Protein AF-A0A4Y2KRI6-F1 (afdb_monomer_lite)

Organism: Araneus ventricosus (NCBI:txid182803)

pLDDT: mean 84.76, std 12.58, range [44.56, 96.81]

Sequence (111 aa):
MLKITDSRMSESDRLCVLLIDEMSIKPRLTYANDLDCVDGFATVKHNIKEDPPFATQALVFMARGIVKNWKQVLGYHFTSSSEDLQEFIHEAIEILHICELEVVSIVCDQG

Secondary structure (DSSP, 8-state):
--TT--TT--GGGGEEEEEEEEEE-----EEETTTTEEE-B-SS---TTSPPPBP-EEEEEEEEESSS--EEEEEEEEESSGGGHHHHHHHHHHHHHHTT-EEEEEEE---

Radius of gyration: 16.31 Å; chains: 1; bounding box: 44×26×42 Å

Structure (mmCIF, N/CA/C/O backbone):
data_AF-A0A4Y2KRI6-F1
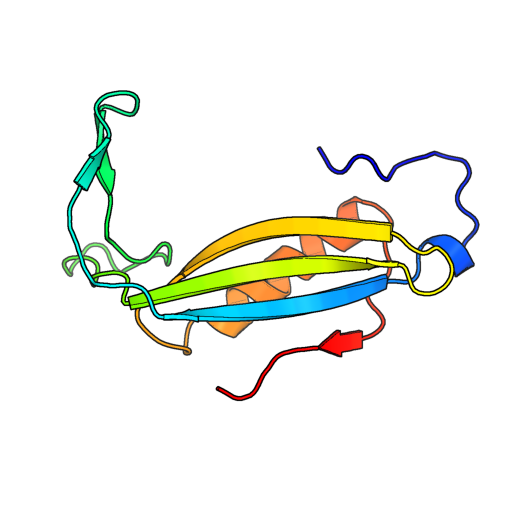#
_entry.id   AF-A0A4Y2KRI6-F1
#
loop_
_atom_site.group_PDB
_atom_site.id
_atom_site.type_symbol
_atom_site.label_atom_id
_atom_site.label_alt_id
_atom_site.label_comp_id
_atom_site.label_asym_id
_atom_site.label_entity_id
_atom_site.label_seq_id
_atom_site.pdbx_PDB_ins_code
_atom_site.Cartn_x
_atom_site.Cartn_y
_atom_site.Cartn_z
_atom_site.occupancy
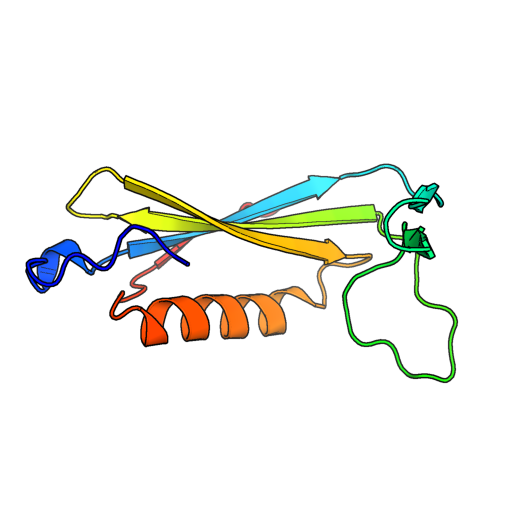_atom_site.B_iso_or_equiv
_atom_site.auth_seq_id
_atom_site.auth_comp_id
_atom_site.auth_asym_id
_atom_site.auth_atom_id
_atom_site.pdbx_PDB_model_num
ATOM 1 N N . MET A 1 1 ? -10.166 9.037 -4.075 1.00 44.56 1 MET A N 1
ATOM 2 C CA . MET A 1 1 ? -10.851 9.383 -2.810 1.00 44.56 1 MET A CA 1
ATOM 3 C C . MET A 1 1 ? -11.371 8.092 -2.185 1.00 44.56 1 MET A C 1
ATOM 5 O O . MET A 1 1 ? -12.120 7.379 -2.850 1.00 44.56 1 MET A O 1
ATOM 9 N N . LEU A 1 2 ? -10.890 7.729 -0.989 1.00 53.16 2 LEU A N 1
ATOM 10 C CA . LEU A 1 2 ? -11.353 6.544 -0.254 1.00 53.16 2 LEU A CA 1
ATOM 11 C C . LEU A 1 2 ? -12.868 6.668 -0.033 1.00 53.16 2 LEU A C 1
ATOM 13 O O . LEU A 1 2 ? -13.340 7.710 0.407 1.00 53.16 2 LEU A O 1
ATOM 17 N N . LYS A 1 3 ? -13.650 5.643 -0.394 1.00 57.22 3 LYS A N 1
ATOM 18 C CA . LYS A 1 3 ? -15.129 5.715 -0.354 1.00 57.22 3 LYS A CA 1
ATOM 19 C C . LYS A 1 3 ? -15.692 5.539 1.064 1.00 57.22 3 LYS A C 1
ATOM 21 O O . LYS A 1 3 ? -16.904 5.507 1.236 1.00 57.22 3 LYS A O 1
ATOM 26 N N . ILE A 1 4 ? -14.812 5.362 2.046 1.00 59.00 4 ILE A N 1
ATOM 27 C CA . ILE A 1 4 ? -15.130 4.859 3.386 1.00 59.00 4 ILE A CA 1
ATOM 28 C C . ILE A 1 4 ? -15.390 5.985 4.386 1.00 59.00 4 ILE A C 1
ATOM 30 O O . ILE A 1 4 ? -15.889 5.710 5.468 1.00 59.00 4 ILE A O 1
ATOM 34 N N . THR A 1 5 ? -15.148 7.249 4.032 1.00 53.44 5 THR A N 1
ATOM 35 C CA . THR A 1 5 ? -15.448 8.397 4.898 1.00 53.44 5 THR A CA 1
ATOM 36 C C . THR A 1 5 ? -16.961 8.668 4.976 1.00 53.44 5 THR A C 1
ATOM 38 O O . THR A 1 5 ? -17.462 9.697 4.531 1.00 53.44 5 THR A O 1
ATOM 41 N N . ASP A 1 6 ? -17.723 7.725 5.536 1.00 58.00 6 ASP A N 1
ATOM 42 C CA . ASP A 1 6 ? -19.066 7.977 6.053 1.00 58.00 6 ASP A CA 1
ATOM 43 C C . ASP A 1 6 ? -18.897 8.625 7.431 1.00 58.00 6 ASP A C 1
ATOM 45 O O . ASP A 1 6 ? -18.334 8.031 8.353 1.00 58.00 6 ASP A O 1
ATOM 49 N N . SER A 1 7 ? -19.405 9.844 7.596 1.00 57.25 7 SER A N 1
ATOM 50 C CA . SER A 1 7 ? -19.342 10.654 8.824 1.00 57.25 7 SER A CA 1
ATOM 51 C C . SER A 1 7 ? -20.104 10.054 10.022 1.00 57.25 7 SER A C 1
ATOM 53 O O . SER A 1 7 ? -20.358 10.733 11.014 1.00 57.25 7 SER A O 1
ATOM 55 N N . ARG A 1 8 ? -20.482 8.773 9.939 1.00 64.12 8 ARG A N 1
ATOM 56 C CA . ARG A 1 8 ? -21.272 8.011 10.916 1.00 64.12 8 ARG A CA 1
ATOM 57 C C . ARG A 1 8 ? -20.552 6.771 11.454 1.00 64.12 8 ARG A C 1
ATOM 59 O O . ARG A 1 8 ? -21.179 5.964 12.136 1.00 64.12 8 ARG A O 1
ATOM 66 N N . MET A 1 9 ? -19.269 6.584 11.143 1.00 72.50 9 MET A N 1
ATOM 67 C CA . MET A 1 9 ? -18.497 5.458 11.674 1.00 72.50 9 MET A CA 1
ATOM 68 C C . MET A 1 9 ? -18.204 5.654 13.163 1.00 72.50 9 MET A C 1
ATOM 70 O O . MET A 1 9 ? -17.664 6.688 13.560 1.00 72.50 9 MET A O 1
ATOM 74 N N . SER A 1 10 ? -18.541 4.648 13.974 1.00 84.25 10 SER A N 1
ATOM 75 C CA . SER A 1 10 ? -18.125 4.604 15.379 1.00 84.25 10 SER A CA 1
ATOM 76 C C . SER A 1 10 ? -16.604 4.459 15.485 1.00 84.25 10 SER A C 1
ATOM 78 O O . SER A 1 10 ? -15.962 4.016 14.532 1.00 84.25 10 SER A O 1
ATOM 80 N N . GLU A 1 11 ? -16.014 4.788 16.637 1.00 84.50 11 GLU A N 1
ATOM 81 C CA . GLU A 1 11 ? -14.564 4.642 16.858 1.00 84.50 11 GLU A CA 1
ATOM 82 C C . GLU A 1 11 ? -14.074 3.223 16.534 1.00 84.50 11 GLU A C 1
ATOM 84 O O . GLU A 1 11 ? -13.061 3.043 15.867 1.00 84.50 11 GLU A O 1
ATOM 89 N N . SER A 1 12 ? -14.854 2.201 16.893 1.00 87.19 12 SER A N 1
ATOM 90 C CA . SER A 1 12 ? -14.523 0.804 16.601 1.00 87.19 12 SER A CA 1
ATOM 91 C C . SER A 1 12 ? -14.552 0.473 15.104 1.00 87.19 12 SER A C 1
ATOM 93 O O . SER A 1 12 ? -13.786 -0.373 14.648 1.00 87.19 12 SER A O 1
ATOM 95 N N . ASP A 1 13 ? -15.405 1.135 14.316 1.00 88.56 13 ASP A N 1
ATOM 96 C CA . ASP A 1 13 ? -15.486 0.899 12.869 1.00 88.56 13 ASP A CA 1
ATOM 97 C C . ASP A 1 13 ? -14.273 1.467 12.113 1.00 88.56 13 ASP A C 1
ATOM 99 O O . ASP A 1 13 ? -14.001 1.031 10.992 1.00 88.56 13 ASP A O 1
ATOM 103 N N . ARG A 1 14 ? -13.545 2.416 12.722 1.00 90.31 14 ARG A N 1
ATOM 104 C CA . ARG A 1 14 ? -12.352 3.070 12.155 1.00 90.31 14 ARG A CA 1
ATOM 105 C C . ARG A 1 14 ? -11.089 2.212 12.252 1.00 90.31 14 ARG A C 1
ATOM 107 O O . ARG A 1 14 ? -10.108 2.501 11.569 1.00 90.31 14 ARG A O 1
ATOM 114 N N . LEU A 1 15 ? -11.117 1.151 13.061 1.00 94.25 15 LEU A N 1
ATOM 115 C CA . LEU A 1 15 ? -9.998 0.228 13.226 1.00 94.25 15 LEU A CA 1
ATOM 116 C C . LEU A 1 15 ? -9.784 -0.596 11.950 1.00 94.25 15 LEU A C 1
ATOM 118 O O . LEU A 1 15 ? -10.689 -1.294 11.469 1.00 94.25 15 LEU A O 1
ATOM 122 N N . CYS A 1 16 ? -8.564 -0.555 11.424 1.00 95.81 16 CYS A N 1
ATOM 123 C CA . CYS A 1 16 ? -8.187 -1.258 10.208 1.00 95.81 16 CYS A CA 1
ATOM 124 C C . CYS A 1 16 ? -6.811 -1.929 10.305 1.00 95.81 16 CYS A C 1
ATOM 126 O O . CYS A 1 16 ? -5.974 -1.615 11.152 1.00 95.81 16 CYS A O 1
ATOM 128 N N . VAL A 1 17 ? -6.601 -2.889 9.409 1.00 96.81 17 VAL A N 1
ATOM 129 C CA . VAL A 1 17 ? -5.323 -3.551 9.155 1.00 96.81 17 VAL A CA 1
ATOM 130 C C . VAL A 1 17 ? -4.788 -3.049 7.821 1.00 96.81 17 VAL A C 1
ATOM 132 O O . VAL A 1 17 ? -5.531 -3.025 6.833 1.00 96.81 17 VAL A O 1
ATOM 135 N N . LEU A 1 18 ? -3.509 -2.686 7.783 1.00 96.44 18 LEU A N 1
ATOM 136 C CA . LEU A 1 18 ? -2.789 -2.431 6.541 1.00 96.44 18 LEU A CA 1
ATOM 137 C C . LEU A 1 18 ? -2.273 -3.764 5.988 1.00 96.44 18 LEU A C 1
ATOM 139 O O . LEU A 1 18 ? -1.513 -4.467 6.644 1.00 96.44 18 LEU A O 1
ATOM 143 N N . LEU A 1 19 ? -2.715 -4.122 4.792 1.00 95.38 19 LEU A N 1
ATOM 144 C CA . LEU A 1 19 ? -2.268 -5.290 4.047 1.00 95.38 19 LEU A CA 1
ATOM 145 C C . LEU A 1 19 ? -1.280 -4.839 2.977 1.00 95.38 19 LEU A C 1
ATOM 147 O O . LEU A 1 19 ? -1.556 -3.890 2.238 1.00 95.38 19 LEU A O 1
ATOM 151 N N . ILE A 1 20 ? -0.166 -5.550 2.897 1.00 93.75 20 ILE A N 1
ATOM 152 C CA . ILE A 1 20 ? 0.899 -5.328 1.931 1.00 93.75 20 ILE A CA 1
ATOM 153 C C . ILE A 1 20 ? 1.136 -6.652 1.219 1.00 93.75 20 ILE A C 1
ATOM 155 O O . ILE A 1 20 ? 1.240 -7.693 1.866 1.00 93.75 20 ILE A O 1
ATOM 159 N N . ASP A 1 21 ? 1.176 -6.606 -0.105 1.00 91.50 21 ASP A N 1
ATOM 160 C CA . ASP A 1 21 ? 1.442 -7.774 -0.936 1.00 91.50 21 ASP A CA 1
ATOM 161 C C . ASP A 1 21 ? 2.405 -7.403 -2.061 1.00 91.50 21 ASP A C 1
ATOM 163 O O . ASP A 1 21 ? 2.347 -6.290 -2.593 1.00 91.50 21 ASP A O 1
ATOM 167 N N . GLU A 1 22 ? 3.279 -8.334 -2.419 1.00 89.69 22 GLU A N 1
ATOM 168 C CA . GLU A 1 22 ? 4.308 -8.141 -3.429 1.00 89.69 22 GLU A CA 1
ATOM 169 C C . GLU A 1 22 ? 4.152 -9.154 -4.563 1.00 89.69 22 GLU A C 1
ATOM 171 O O . GLU A 1 22 ? 4.033 -10.359 -4.359 1.00 89.69 22 GLU A O 1
ATOM 176 N N . MET A 1 23 ? 4.183 -8.655 -5.798 1.00 90.19 23 MET A N 1
ATOM 177 C CA . MET A 1 23 ? 4.054 -9.474 -6.996 1.00 90.19 23 MET A CA 1
ATOM 178 C C . MET A 1 23 ? 5.256 -9.282 -7.912 1.00 90.19 23 MET A C 1
ATOM 180 O O . MET A 1 23 ? 5.518 -8.174 -8.379 1.00 90.19 23 MET A O 1
ATOM 184 N N . SER A 1 24 ? 5.956 -10.368 -8.243 1.00 90.94 24 SER A N 1
ATOM 185 C CA . SER A 1 24 ? 7.013 -10.323 -9.254 1.00 90.94 24 SER A CA 1
ATOM 186 C C . SER A 1 24 ? 6.434 -10.010 -10.636 1.00 90.94 24 SER A C 1
ATOM 188 O O . SER A 1 24 ? 5.509 -10.672 -11.114 1.00 90.94 24 SER A O 1
ATOM 190 N N . ILE A 1 25 ? 7.028 -9.036 -11.316 1.00 91.44 25 ILE A N 1
ATOM 191 C CA . ILE A 1 25 ? 6.690 -8.626 -12.677 1.00 91.44 25 ILE A CA 1
ATOM 192 C C . ILE A 1 25 ? 7.905 -8.778 -13.593 1.00 91.44 25 ILE A C 1
ATOM 194 O O . ILE A 1 25 ? 9.054 -8.810 -13.160 1.00 91.44 25 ILE A O 1
ATOM 198 N N . LYS A 1 26 ? 7.660 -8.906 -14.900 1.00 92.56 26 LYS A N 1
ATOM 199 C CA . LYS A 1 26 ? 8.748 -8.978 -15.881 1.00 92.56 26 LYS A CA 1
ATOM 200 C C . LYS A 1 26 ? 9.255 -7.567 -16.186 1.00 92.56 26 LYS A C 1
ATOM 202 O O . LYS A 1 26 ? 8.442 -6.764 -16.648 1.00 92.56 26 LYS A O 1
ATOM 207 N N . PRO A 1 27 ? 10.566 -7.300 -16.056 1.00 91.62 27 PRO A N 1
ATOM 208 C CA . PRO A 1 27 ? 11.157 -6.046 -16.504 1.00 91.62 27 PRO A CA 1
ATOM 209 C C . PRO A 1 27 ? 10.837 -5.798 -17.975 1.00 91.62 27 PRO A C 1
ATOM 211 O O . PRO A 1 27 ? 11.132 -6.631 -18.841 1.00 91.62 27 PRO A O 1
ATOM 214 N N . ARG A 1 28 ? 10.191 -4.671 -18.265 1.00 89.75 28 ARG A N 1
ATOM 215 C CA . ARG A 1 28 ? 9.829 -4.279 -19.626 1.00 89.75 28 ARG A CA 1
ATOM 216 C C . ARG A 1 28 ? 9.591 -2.782 -19.690 1.00 89.75 28 ARG A C 1
ATOM 218 O O . ARG A 1 28 ? 8.831 -2.248 -18.894 1.00 89.75 28 ARG A O 1
ATOM 225 N N . LEU A 1 29 ? 10.150 -2.162 -20.723 1.00 89.88 29 LEU A N 1
ATOM 226 C CA . LEU A 1 29 ? 9.791 -0.809 -21.117 1.00 89.88 29 LEU A CA 1
ATOM 227 C C . LEU A 1 29 ? 8.553 -0.819 -22.004 1.00 89.88 29 LEU A C 1
ATOM 229 O O . LEU A 1 29 ? 8.476 -1.593 -22.965 1.00 89.88 29 LEU A O 1
ATOM 233 N N . THR A 1 30 ? 7.605 0.052 -21.686 1.00 89.81 30 THR A N 1
ATOM 234 C CA . THR A 1 30 ? 6.418 0.286 -22.508 1.00 89.81 30 THR A CA 1
ATOM 235 C C . THR A 1 30 ? 6.206 1.782 -22.637 1.00 89.81 30 THR A C 1
ATOM 237 O O . THR A 1 30 ? 6.350 2.512 -21.668 1.00 89.81 30 THR A O 1
ATOM 240 N N . TYR A 1 31 ? 5.879 2.245 -23.837 1.00 90.81 31 TYR A N 1
ATOM 241 C CA . TYR A 1 31 ? 5.513 3.638 -24.046 1.00 90.81 31 TYR A CA 1
ATOM 242 C C . TYR A 1 31 ? 3.997 3.791 -23.886 1.00 90.81 31 TYR A C 1
ATOM 244 O O . TYR A 1 31 ? 3.225 3.179 -24.634 1.00 90.81 31 TYR A O 1
ATOM 252 N N . ALA A 1 32 ? 3.585 4.569 -22.889 1.00 88.25 32 ALA A N 1
ATOM 253 C CA . ALA A 1 32 ? 2.198 4.909 -22.615 1.00 88.25 32 ALA A CA 1
ATOM 254 C C . ALA A 1 32 ? 1.804 6.112 -23.484 1.00 88.25 32 ALA A C 1
ATOM 256 O O . ALA A 1 32 ? 2.089 7.260 -23.150 1.00 88.25 32 ALA A O 1
ATOM 257 N N . ASN A 1 33 ? 1.185 5.846 -24.641 1.00 91.31 33 ASN A N 1
ATOM 258 C CA . ASN A 1 33 ? 0.835 6.886 -25.624 1.00 91.31 33 ASN A CA 1
ATOM 259 C C . ASN A 1 33 ? -0.125 7.952 -25.069 1.00 91.31 33 ASN A C 1
ATOM 261 O O . ASN A 1 33 ? -0.141 9.080 -25.547 1.00 91.31 33 ASN A O 1
ATOM 265 N N . ASP A 1 34 ? -0.966 7.577 -24.112 1.00 91.62 34 ASP A N 1
ATOM 266 C CA . ASP A 1 34 ? -1.943 8.442 -23.455 1.00 91.62 34 ASP A CA 1
ATOM 267 C C . ASP A 1 34 ? -1.305 9.415 -22.457 1.00 91.62 34 ASP A C 1
ATOM 269 O O . ASP A 1 34 ? -1.811 10.522 -22.279 1.00 91.62 34 ASP A O 1
ATOM 273 N N . LEU A 1 35 ? -0.191 9.016 -21.841 1.00 86.75 35 LEU A N 1
ATOM 274 C CA . LEU A 1 35 ? 0.571 9.824 -20.886 1.00 86.75 35 LEU A CA 1
ATOM 275 C C . LEU A 1 35 ? 1.822 10.465 -21.505 1.00 86.75 35 LEU A C 1
ATOM 277 O O . LEU A 1 35 ? 2.481 11.263 -20.843 1.00 86.75 35 LEU A O 1
ATOM 281 N N . ASP A 1 36 ? 2.133 10.122 -22.760 1.00 90.50 36 ASP A N 1
ATOM 282 C CA . ASP A 1 36 ? 3.356 10.511 -23.471 1.00 90.50 36 ASP A CA 1
ATOM 283 C C . ASP A 1 36 ? 4.619 10.243 -22.627 1.00 90.50 36 ASP A C 1
ATOM 285 O O . ASP A 1 36 ? 5.502 11.089 -22.475 1.00 90.50 36 ASP A O 1
ATOM 289 N N . CYS A 1 37 ? 4.688 9.053 -22.016 1.00 86.00 37 CYS A N 1
ATOM 290 C CA . CYS A 1 37 ? 5.788 8.675 -21.130 1.00 86.00 37 CYS A CA 1
ATOM 291 C C . CYS A 1 37 ? 6.255 7.229 -21.333 1.00 86.00 37 CYS A C 1
ATOM 293 O O . CYS A 1 37 ? 5.560 6.381 -21.896 1.00 86.00 37 CYS A O 1
ATOM 295 N N . VAL A 1 38 ? 7.480 6.952 -20.880 1.00 87.50 38 VAL A N 1
ATOM 296 C CA . VAL A 1 38 ? 8.055 5.604 -20.862 1.00 87.50 38 VAL A CA 1
ATOM 297 C C . VAL A 1 38 ? 7.878 5.013 -19.466 1.00 87.50 38 VAL A C 1
ATOM 299 O O . VAL A 1 38 ? 8.467 5.504 -18.506 1.00 87.50 38 VAL A O 1
ATOM 302 N N . ASP A 1 39 ? 7.108 3.934 -19.385 1.00 87.94 39 ASP A N 1
ATOM 303 C CA . ASP A 1 39 ? 6.907 3.124 -18.187 1.00 87.94 39 ASP A CA 1
ATOM 304 C C . ASP A 1 39 ? 7.877 1.939 -18.146 1.00 87.94 39 ASP A C 1
ATOM 306 O O . ASP A 1 39 ? 8.419 1.512 -19.170 1.00 87.94 39 ASP A O 1
ATOM 310 N N . GLY A 1 40 ? 8.040 1.355 -16.957 1.00 87.75 40 GLY A N 1
ATOM 311 C CA . GLY A 1 40 ? 8.864 0.161 -16.731 1.00 87.75 40 GLY A CA 1
ATOM 312 C C . GLY A 1 40 ? 9.976 0.340 -15.698 1.00 87.75 40 GLY A C 1
ATOM 313 O O . GLY A 1 40 ? 10.737 -0.599 -15.456 1.00 87.75 40 GLY A O 1
ATOM 314 N N . PHE A 1 41 ? 10.067 1.521 -15.090 1.00 89.44 41 PHE A N 1
ATOM 315 C CA . PHE A 1 41 ? 11.041 1.856 -14.055 1.00 89.44 41 PHE A CA 1
ATOM 316 C C . PHE A 1 41 ? 10.427 1.816 -12.652 1.00 89.44 41 PHE A C 1
ATOM 318 O O . PHE A 1 41 ? 9.210 1.936 -12.494 1.00 89.44 41 PHE A O 1
ATOM 325 N N . ALA A 1 42 ? 11.270 1.648 -11.632 1.00 87.75 42 ALA A N 1
ATOM 326 C CA . ALA A 1 42 ? 10.847 1.727 -10.237 1.00 87.75 42 ALA A CA 1
ATOM 327 C C . ALA A 1 42 ? 10.325 3.136 -9.880 1.00 87.75 42 ALA A C 1
ATOM 329 O O . ALA A 1 42 ? 10.845 4.148 -10.344 1.00 87.75 42 ALA A O 1
ATOM 330 N N . THR A 1 43 ? 9.300 3.197 -9.029 1.00 76.94 43 THR A N 1
ATOM 331 C CA . THR A 1 43 ? 8.593 4.419 -8.601 1.00 76.94 43 THR A CA 1
ATOM 332 C C . THR A 1 43 ? 9.390 5.259 -7.596 1.00 76.94 43 THR A C 1
ATOM 334 O O . THR A 1 43 ? 9.065 6.418 -7.351 1.00 76.94 43 THR A O 1
ATO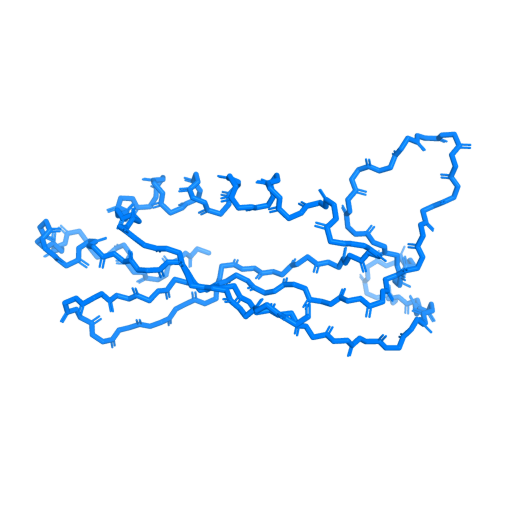M 337 N N . VAL A 1 44 ? 10.430 4.687 -6.996 1.00 72.75 44 VAL A N 1
ATOM 338 C CA . VAL A 1 44 ? 11.208 5.307 -5.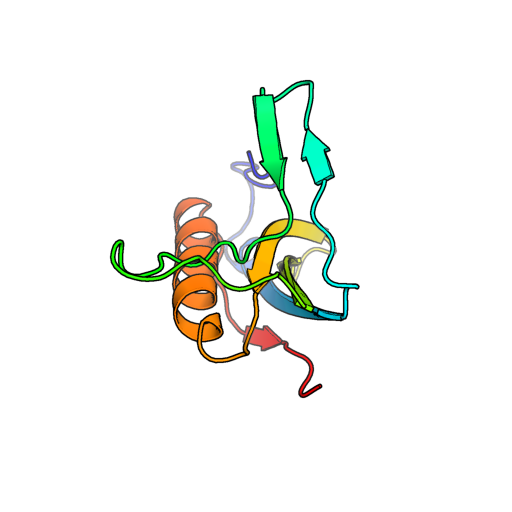916 1.00 72.75 44 VAL A CA 1
ATOM 339 C C . VAL A 1 44 ? 12.010 6.494 -6.449 1.00 72.75 44 VAL A C 1
ATOM 341 O O . VAL A 1 44 ? 12.460 6.495 -7.598 1.00 72.75 44 VAL A O 1
ATOM 344 N N . LYS A 1 45 ? 12.210 7.525 -5.622 1.00 63.59 45 LYS A N 1
ATOM 345 C CA . LYS A 1 45 ? 13.016 8.698 -5.982 1.00 63.59 45 LYS A CA 1
ATOM 346 C C . LYS A 1 45 ? 14.490 8.314 -6.084 1.00 63.59 45 LYS A C 1
ATOM 348 O O . LYS A 1 45 ? 15.201 8.257 -5.087 1.00 63.59 45 LYS A O 1
ATOM 353 N N . HIS A 1 46 ? 14.952 8.098 -7.306 1.00 62.75 46 HIS A N 1
ATOM 354 C CA . HIS A 1 46 ? 16.358 7.825 -7.569 1.00 62.75 46 HIS A CA 1
ATOM 355 C C . HIS A 1 46 ? 17.166 9.123 -7.598 1.00 62.75 46 HIS A C 1
ATOM 357 O O . HIS A 1 46 ? 16.678 10.187 -7.994 1.00 62.75 46 HIS A O 1
ATOM 363 N N . ASN A 1 47 ? 18.427 9.039 -7.170 1.00 58.09 47 ASN A N 1
ATOM 364 C CA . ASN A 1 47 ? 19.369 10.133 -7.352 1.00 58.09 47 ASN A CA 1
ATOM 365 C C . ASN A 1 47 ? 19.458 10.467 -8.846 1.00 58.09 47 ASN A C 1
ATOM 367 O O . ASN A 1 47 ? 19.723 9.593 -9.660 1.00 58.09 47 ASN A O 1
ATOM 371 N N . ILE A 1 48 ? 19.332 11.753 -9.189 1.00 59.38 48 ILE A N 1
ATOM 372 C CA . ILE A 1 48 ? 19.310 12.294 -10.569 1.00 59.38 48 ILE A CA 1
ATOM 373 C C . ILE A 1 48 ? 20.561 11.904 -11.399 1.00 59.38 48 ILE A C 1
ATOM 375 O O . ILE A 1 48 ? 20.633 12.154 -12.597 1.00 59.38 48 ILE A O 1
ATOM 379 N N . LYS A 1 49 ? 21.581 11.321 -10.761 1.00 58.94 49 LYS A N 1
ATOM 380 C CA . LYS A 1 49 ? 22.864 10.960 -11.370 1.00 58.94 49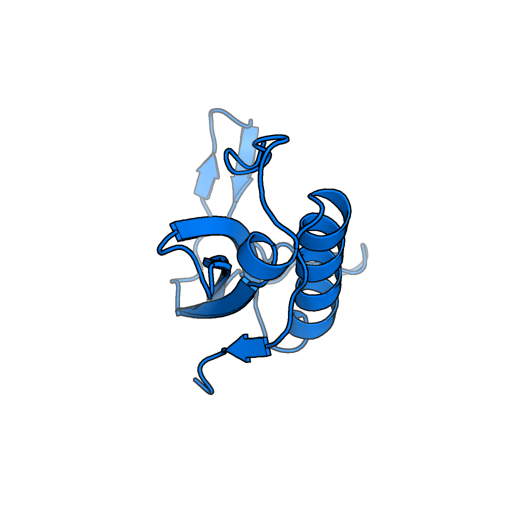 LYS A CA 1
ATOM 381 C C . LYS A 1 49 ? 22.898 9.561 -11.993 1.00 58.94 49 LYS A C 1
ATOM 383 O O . LYS A 1 49 ? 23.864 9.286 -12.697 1.00 58.94 49 LYS A O 1
ATOM 388 N N . GLU A 1 50 ? 21.905 8.709 -11.748 1.00 66.88 50 GLU A N 1
ATOM 389 C CA . GLU A 1 50 ? 21.855 7.340 -12.276 1.00 66.88 50 GLU A CA 1
ATOM 390 C C . GLU A 1 50 ? 20.534 7.082 -13.003 1.00 66.88 50 GLU A C 1
ATOM 392 O O . GLU A 1 50 ? 19.499 7.653 -12.650 1.00 66.88 50 GLU A O 1
ATOM 397 N N . ASP A 1 51 ? 20.580 6.232 -14.032 1.00 70.75 51 ASP A N 1
ATOM 398 C CA . ASP A 1 51 ? 19.369 5.774 -14.709 1.00 70.75 51 ASP A CA 1
ATOM 399 C C . ASP A 1 51 ? 18.507 4.977 -13.716 1.00 70.75 51 ASP A C 1
ATOM 401 O O . ASP A 1 51 ? 19.038 4.128 -12.990 1.00 70.75 51 ASP A O 1
ATOM 405 N N . PRO A 1 52 ? 17.185 5.216 -13.661 1.00 78.25 52 PRO A N 1
ATOM 406 C CA . PRO A 1 52 ? 16.322 4.486 -12.750 1.00 78.25 52 PRO A CA 1
ATOM 407 C C . PRO A 1 52 ? 16.315 2.988 -13.115 1.00 78.25 52 PRO A C 1
ATOM 409 O O . PRO A 1 52 ? 16.294 2.632 -14.297 1.00 78.25 52 PRO A O 1
ATOM 412 N N . PRO A 1 53 ? 16.324 2.083 -12.125 1.00 86.75 53 PRO A N 1
ATOM 413 C CA . PRO A 1 53 ? 16.316 0.651 -12.357 1.00 86.75 53 PRO A CA 1
ATOM 414 C C . PRO A 1 53 ? 14.964 0.204 -12.908 1.00 86.75 53 PRO A C 1
ATOM 416 O O . PRO A 1 53 ? 13.915 0.813 -12.662 1.00 86.75 53 PRO A O 1
ATOM 419 N N . PHE A 1 54 ? 14.982 -0.909 -13.638 1.00 89.94 54 PHE A N 1
ATOM 420 C CA . PHE A 1 54 ? 13.752 -1.541 -14.090 1.00 89.94 54 PHE A CA 1
ATOM 421 C C . PHE A 1 54 ? 12.945 -2.069 -12.910 1.00 89.94 54 PHE A C 1
ATOM 423 O O . PHE A 1 54 ? 13.490 -2.666 -11.982 1.00 89.94 54 PHE A O 1
ATOM 430 N N . ALA A 1 55 ? 11.630 -1.914 -13.001 1.00 91.00 55 ALA A N 1
ATOM 431 C CA . ALA A 1 55 ? 10.718 -2.523 -12.057 1.00 91.00 55 ALA A CA 1
ATOM 432 C C . ALA A 1 55 ? 10.704 -4.050 -12.232 1.00 91.00 55 ALA A C 1
ATOM 434 O O . ALA A 1 55 ? 10.467 -4.571 -13.328 1.00 91.00 55 ALA A O 1
ATOM 435 N N . THR A 1 56 ? 10.949 -4.765 -11.140 1.00 91.31 56 THR A N 1
ATOM 436 C CA . THR A 1 56 ? 10.899 -6.234 -11.048 1.00 91.31 56 THR A CA 1
ATOM 437 C C . THR A 1 56 ? 9.761 -6.694 -10.149 1.00 91.31 56 THR A C 1
ATOM 439 O O . THR A 1 56 ? 9.338 -7.848 -10.233 1.00 91.31 56 THR A O 1
ATOM 442 N N . GLN A 1 57 ? 9.242 -5.799 -9.313 1.00 90.19 57 GLN A N 1
ATOM 443 C CA . GLN A 1 57 ? 8.209 -6.075 -8.331 1.00 90.19 57 GLN A CA 1
ATOM 444 C C . GLN A 1 57 ? 7.130 -4.985 -8.370 1.00 90.19 57 GLN A C 1
ATOM 446 O O . GLN A 1 57 ? 7.386 -3.820 -8.685 1.00 90.19 57 GLN A O 1
ATOM 451 N N . ALA A 1 58 ? 5.895 -5.391 -8.093 1.00 90.62 58 ALA A N 1
ATOM 452 C CA . ALA A 1 58 ? 4.761 -4.512 -7.865 1.00 90.62 58 ALA A CA 1
ATOM 453 C C . ALA A 1 58 ? 4.276 -4.719 -6.430 1.00 90.62 58 ALA A C 1
ATOM 455 O O . ALA A 1 58 ? 3.795 -5.796 -6.078 1.00 90.62 58 ALA A O 1
ATOM 456 N N . LEU A 1 59 ? 4.408 -3.675 -5.622 1.00 91.25 59 LEU A N 1
ATOM 457 C CA . LEU A 1 59 ? 4.048 -3.641 -4.216 1.00 91.25 59 LEU A CA 1
ATOM 458 C C . LEU A 1 59 ? 2.678 -2.983 -4.061 1.00 91.25 59 LEU A C 1
ATOM 460 O O . LEU A 1 59 ? 2.488 -1.841 -4.477 1.00 91.25 59 LEU A O 1
ATOM 464 N N . VAL A 1 60 ? 1.712 -3.685 -3.477 1.00 92.44 60 VAL A N 1
ATOM 465 C CA . VAL A 1 60 ? 0.321 -3.230 -3.357 1.00 92.44 60 VAL A CA 1
ATOM 466 C C . VAL A 1 60 ? -0.031 -2.984 -1.897 1.00 92.44 60 VAL A C 1
ATOM 468 O O . VAL A 1 60 ? 0.207 -3.830 -1.041 1.00 92.44 60 VAL A O 1
ATOM 471 N N . PHE A 1 61 ? -0.685 -1.852 -1.634 1.00 94.12 61 PHE A N 1
ATOM 472 C CA . PHE A 1 61 ? -1.171 -1.473 -0.310 1.00 94.12 61 PHE A CA 1
ATOM 473 C C . PHE A 1 61 ? -2.697 -1.494 -0.275 1.00 94.12 61 PHE A C 1
ATOM 475 O O . PHE A 1 61 ? -3.373 -0.898 -1.121 1.00 94.12 61 PHE A O 1
ATOM 482 N N . MET A 1 62 ? -3.267 -2.155 0.727 1.00 95.06 62 MET A N 1
ATOM 483 C CA . MET A 1 62 ? -4.710 -2.260 0.917 1.00 95.06 62 MET A CA 1
ATOM 484 C C . MET A 1 62 ? -5.065 -2.073 2.387 1.00 95.06 62 MET A C 1
ATOM 486 O O . MET A 1 62 ? -4.418 -2.625 3.263 1.00 95.06 62 MET A O 1
ATOM 490 N N . ALA A 1 63 ? -6.138 -1.347 2.675 1.00 95.75 63 ALA A N 1
ATOM 491 C CA . ALA A 1 63 ? -6.702 -1.290 4.016 1.00 95.75 63 ALA A CA 1
ATOM 492 C C . ALA A 1 63 ? -7.881 -2.252 4.145 1.00 95.75 63 ALA A C 1
ATOM 494 O O . ALA A 1 63 ? -8.693 -2.391 3.223 1.00 95.75 63 ALA A O 1
ATOM 495 N N . ARG A 1 64 ? -7.984 -2.906 5.301 1.00 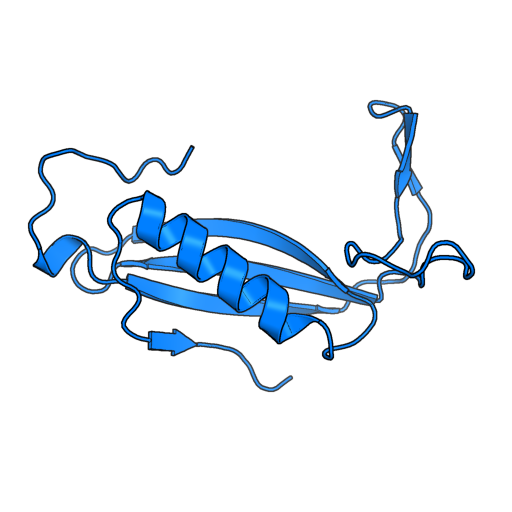95.06 64 ARG A N 1
ATOM 496 C CA . ARG A 1 64 ? -9.074 -3.821 5.641 1.00 95.06 64 ARG A CA 1
ATOM 497 C C . ARG A 1 64 ? -9.682 -3.449 6.984 1.00 95.06 64 ARG A C 1
ATOM 499 O O . ARG A 1 64 ? -8.974 -3.396 7.984 1.00 95.06 64 ARG A O 1
ATOM 506 N N . GLY A 1 65 ? -10.995 -3.250 7.016 1.00 93.88 65 GLY A N 1
ATOM 507 C CA . GLY A 1 65 ? -11.725 -3.018 8.259 1.00 93.88 65 GLY A CA 1
ATOM 508 C C . GLY A 1 65 ? -11.711 -4.246 9.166 1.00 93.88 65 GLY A C 1
ATOM 509 O O . GLY A 1 65 ? -11.826 -5.380 8.692 1.00 93.88 65 GLY A O 1
ATOM 510 N N . ILE A 1 66 ? -11.575 -4.017 10.472 1.00 94.19 66 ILE A N 1
ATOM 511 C CA . ILE A 1 66 ? -11.576 -5.091 11.477 1.00 94.19 66 ILE A CA 1
ATOM 512 C C . ILE A 1 66 ? -12.999 -5.419 11.910 1.00 94.19 66 ILE A C 1
ATOM 514 O O . ILE A 1 66 ? -13.417 -6.574 11.870 1.00 94.19 66 ILE A O 1
ATOM 518 N N . VAL A 1 67 ? -13.754 -4.394 12.308 1.00 92.06 67 VAL A N 1
ATOM 519 C CA . VAL A 1 67 ? -15.128 -4.558 12.806 1.00 92.06 67 VAL A CA 1
ATOM 520 C C . VAL A 1 67 ? -16.112 -4.712 11.652 1.00 92.06 67 VAL A C 1
ATOM 522 O O . VAL A 1 67 ? -17.004 -5.562 11.678 1.00 92.06 67 VAL A O 1
ATOM 525 N N . LYS A 1 68 ? -15.945 -3.899 10.607 1.00 88.12 68 LYS A N 1
ATOM 526 C CA . LYS A 1 68 ? -16.751 -3.967 9.389 1.00 88.12 68 LYS A CA 1
ATOM 527 C C . LYS A 1 68 ? -15.968 -4.666 8.294 1.00 88.12 68 LYS A C 1
ATOM 529 O O . LYS A 1 68 ? -14.806 -4.362 8.054 1.00 88.12 68 LYS A O 1
ATOM 534 N N . ASN A 1 69 ? -16.641 -5.568 7.588 1.00 90.12 69 ASN A N 1
ATOM 535 C CA . ASN A 1 69 ? -16.041 -6.305 6.486 1.00 90.12 69 ASN A CA 1
ATOM 536 C C . ASN A 1 69 ? -15.967 -5.437 5.223 1.00 90.12 69 ASN A C 1
ATOM 538 O O . ASN A 1 69 ? -16.825 -5.518 4.344 1.00 90.12 69 ASN A O 1
ATOM 542 N N . TRP A 1 70 ? -14.941 -4.598 5.148 1.00 91.62 70 TRP A N 1
ATOM 543 C CA . TRP A 1 70 ? -14.587 -3.844 3.954 1.00 91.62 70 TRP A CA 1
ATOM 544 C C . TRP A 1 70 ? -13.100 -4.003 3.653 1.00 91.62 70 TRP A C 1
ATOM 546 O O . TRP A 1 70 ? -12.287 -4.270 4.539 1.00 91.62 70 TRP A O 1
ATOM 556 N N . LYS A 1 71 ? -12.751 -3.832 2.379 1.00 91.69 71 LYS A N 1
ATOM 557 C CA . LYS A 1 71 ? -11.369 -3.761 1.912 1.00 91.69 71 LYS A CA 1
ATOM 558 C C . LYS A 1 71 ? -11.257 -2.722 0.806 1.00 91.69 71 LYS A C 1
ATOM 560 O O . LYS A 1 71 ? -12.155 -2.633 -0.033 1.00 91.69 71 LYS A O 1
ATOM 565 N N . GLN A 1 72 ? -10.180 -1.950 0.798 1.00 92.25 72 GLN A N 1
ATOM 566 C CA . GLN A 1 72 ? -9.940 -0.940 -0.225 1.00 92.25 72 GLN A CA 1
ATOM 567 C C . GLN A 1 72 ? -8.453 -0.843 -0.559 1.00 92.25 72 GLN A C 1
ATOM 569 O O . GLN A 1 72 ? -7.622 -0.697 0.331 1.00 92.25 72 GLN A O 1
ATOM 574 N N . VAL A 1 73 ? -8.135 -0.916 -1.853 1.00 93.44 73 VAL A N 1
ATOM 575 C CA . VAL A 1 73 ? -6.783 -0.656 -2.364 1.00 93.44 73 VAL A CA 1
ATOM 576 C C . VAL A 1 73 ? -6.463 0.824 -2.162 1.00 93.44 73 VAL A C 1
ATOM 578 O O . VAL A 1 73 ? -7.271 1.681 -2.533 1.00 93.44 73 VAL A O 1
ATOM 581 N N . LEU A 1 74 ? -5.307 1.100 -1.564 1.00 92.56 74 LEU A N 1
ATOM 582 C CA . LEU A 1 74 ? -4.770 2.447 -1.370 1.00 92.56 74 LEU A CA 1
ATOM 583 C C . LEU A 1 74 ? -3.984 2.882 -2.601 1.00 92.56 74 LEU A C 1
ATOM 585 O O . LEU A 1 74 ? -4.201 3.973 -3.120 1.00 92.56 74 LEU A O 1
ATOM 589 N N . GLY A 1 75 ? -3.129 1.990 -3.095 1.00 91.69 75 GLY A N 1
ATOM 590 C CA . GLY A 1 75 ? -2.260 2.247 -4.228 1.00 91.69 75 GLY A CA 1
ATOM 591 C C . GLY A 1 75 ? -1.291 1.098 -4.467 1.00 91.69 75 GLY A C 1
ATOM 592 O O . GLY A 1 75 ? -1.375 0.046 -3.825 1.00 91.69 75 GLY A O 1
ATOM 593 N N . TYR A 1 76 ? -0.389 1.321 -5.414 1.00 90.69 76 TYR A N 1
ATOM 594 C CA . TYR A 1 76 ? 0.703 0.416 -5.731 1.00 90.69 76 TYR A CA 1
ATOM 595 C C . TYR A 1 76 ? 1.971 1.211 -6.040 1.00 90.69 76 TYR A C 1
ATOM 597 O O . TYR A 1 76 ? 1.896 2.333 -6.541 1.00 90.69 76 TYR A O 1
ATOM 605 N N . HIS A 1 77 ? 3.120 0.598 -5.782 1.00 90.25 77 HIS A N 1
ATOM 606 C CA . HIS A 1 77 ? 4.434 1.104 -6.157 1.00 90.25 77 HIS A CA 1
ATOM 607 C C . HIS A 1 77 ? 5.173 0.036 -6.954 1.00 90.25 77 HIS A C 1
ATOM 609 O O . HIS A 1 77 ? 5.059 -1.156 -6.674 1.00 90.25 77 HIS A O 1
ATOM 615 N N . PHE A 1 78 ? 5.933 0.461 -7.955 1.00 89.94 78 PHE A N 1
ATOM 616 C CA . PHE A 1 78 ? 6.857 -0.416 -8.653 1.00 89.94 78 PHE A CA 1
ATOM 617 C C . PHE A 1 78 ? 8.227 -0.324 -7.995 1.00 89.94 78 PHE A C 1
ATOM 619 O O . PHE A 1 78 ? 8.760 0.771 -7.819 1.00 89.94 78 PHE A O 1
ATOM 626 N N . THR A 1 79 ? 8.807 -1.462 -7.644 1.00 88.25 79 THR A N 1
ATOM 627 C CA . THR A 1 79 ? 10.095 -1.538 -6.954 1.00 88.25 79 THR A CA 1
ATOM 628 C C . THR A 1 79 ? 11.069 -2.404 -7.744 1.00 88.25 79 THR A C 1
ATOM 630 O O . THR A 1 79 ? 10.689 -3.206 -8.606 1.00 88.25 79 THR A O 1
ATOM 633 N N . SER A 1 80 ? 12.356 -2.168 -7.497 1.00 86.25 80 SER A N 1
ATOM 634 C CA . SER A 1 80 ? 13.446 -3.002 -8.019 1.00 86.25 80 SER A CA 1
ATOM 635 C C . SER A 1 80 ? 14.137 -3.816 -6.919 1.00 86.25 80 SER A C 1
ATOM 637 O O . SER A 1 80 ? 14.827 -4.792 -7.218 1.00 86.25 80 SER A O 1
ATOM 639 N N . SER A 1 81 ? 13.926 -3.424 -5.658 1.00 75.69 81 SER A N 1
ATOM 640 C CA . SER A 1 81 ? 14.402 -4.079 -4.445 1.00 75.69 81 SER A CA 1
ATOM 641 C C . SER A 1 81 ? 13.418 -3.841 -3.288 1.00 75.69 81 SER A C 1
ATOM 643 O O . SER A 1 81 ? 12.525 -2.994 -3.364 1.00 75.69 81 SER A O 1
ATOM 645 N N . SER A 1 82 ? 13.599 -4.581 -2.194 1.00 69.19 82 SER A N 1
ATOM 646 C CA . SER A 1 82 ? 12.794 -4.478 -0.971 1.00 69.19 82 SER A CA 1
ATOM 647 C C . SER A 1 82 ? 13.206 -3.325 -0.041 1.00 69.19 82 SER A C 1
ATOM 649 O O . SER A 1 82 ? 12.589 -3.133 1.006 1.00 69.19 82 SER A O 1
ATOM 651 N N . GLU A 1 83 ? 14.269 -2.581 -0.368 1.00 69.00 83 GLU A N 1
ATOM 652 C CA . GLU A 1 83 ? 14.844 -1.543 0.508 1.00 69.00 83 GLU A CA 1
ATOM 653 C C . GLU A 1 83 ? 13.918 -0.323 0.665 1.00 69.00 83 GLU A C 1
ATOM 655 O O . GLU A 1 83 ? 13.992 0.393 1.663 1.00 69.00 83 GLU A O 1
ATOM 660 N N . ASP A 1 84 ? 12.973 -0.155 -0.259 1.00 71.12 84 ASP A N 1
ATOM 661 C CA . ASP A 1 84 ? 12.088 1.009 -0.337 1.00 71.12 84 ASP A CA 1
ATOM 662 C C . ASP A 1 84 ? 10.775 0.854 0.453 1.00 71.12 84 ASP A C 1
ATOM 664 O O . ASP A 1 84 ? 9.960 1.774 0.542 1.00 71.12 84 ASP A O 1
ATOM 668 N N . LEU A 1 85 ? 10.549 -0.316 1.058 1.00 82.38 85 LEU A N 1
ATOM 669 C CA . LEU A 1 85 ? 9.278 -0.670 1.692 1.00 82.38 85 LEU A CA 1
ATOM 670 C C . LEU A 1 85 ? 8.918 0.244 2.876 1.00 82.38 85 LEU A C 1
ATOM 672 O O . LEU A 1 85 ? 7.746 0.564 3.079 1.00 82.38 85 LEU A O 1
ATOM 676 N N . GLN A 1 86 ? 9.905 0.679 3.663 1.00 85.81 86 GLN A N 1
ATOM 677 C CA . GLN A 1 86 ? 9.647 1.470 4.868 1.00 85.81 86 GLN A CA 1
ATOM 678 C C . GLN A 1 86 ? 9.010 2.832 4.545 1.00 85.81 86 GLN A C 1
ATOM 680 O O . GLN A 1 86 ? 8.061 3.228 5.224 1.00 85.81 86 GLN A O 1
ATOM 685 N N . GLU A 1 87 ? 9.498 3.539 3.520 1.00 86.12 87 GLU A N 1
ATOM 686 C CA . GLU A 1 87 ? 8.971 4.856 3.125 1.00 86.12 87 GLU A CA 1
ATOM 687 C C . GLU A 1 87 ? 7.504 4.747 2.689 1.00 86.12 87 GLU A C 1
ATOM 689 O O . GLU A 1 87 ? 6.651 5.489 3.180 1.00 86.12 87 GLU A O 1
ATOM 694 N N . PHE A 1 88 ? 7.184 3.745 1.867 1.00 88.50 88 PHE A N 1
ATOM 695 C CA . PHE A 1 88 ? 5.820 3.514 1.392 1.00 88.50 88 PHE A CA 1
ATOM 696 C C . PHE A 1 88 ? 4.856 3.081 2.501 1.00 88.50 88 PHE A C 1
ATOM 698 O O . PHE A 1 88 ? 3.687 3.464 2.489 1.00 88.50 88 PHE A O 1
ATOM 705 N N . ILE A 1 89 ? 5.329 2.328 3.501 1.00 91.44 89 ILE A N 1
ATOM 706 C CA . ILE A 1 89 ? 4.517 2.004 4.684 1.00 91.44 89 ILE A CA 1
ATOM 707 C C . ILE A 1 89 ? 4.147 3.278 5.447 1.00 91.44 89 ILE A C 1
ATOM 709 O O . ILE A 1 89 ? 2.987 3.438 5.834 1.00 91.44 89 ILE A O 1
ATOM 713 N N . HIS A 1 90 ? 5.106 4.181 5.664 1.00 92.00 90 HIS A N 1
ATOM 714 C CA . HIS A 1 90 ? 4.836 5.445 6.347 1.00 92.00 90 HIS A CA 1
ATOM 715 C C . HIS A 1 90 ? 3.824 6.298 5.574 1.00 92.00 90 HIS A C 1
ATOM 717 O O . HIS A 1 90 ? 2.867 6.783 6.179 1.00 92.00 90 HIS A O 1
ATOM 723 N N . GLU A 1 91 ? 3.977 6.404 4.252 1.00 91.81 91 GLU A N 1
ATOM 724 C CA . GLU A 1 91 ? 3.030 7.111 3.382 1.00 91.81 91 GLU A CA 1
ATOM 725 C C . GLU A 1 91 ? 1.620 6.496 3.454 1.00 91.81 91 GLU A C 1
ATOM 727 O O . GLU A 1 91 ? 0.628 7.204 3.645 1.00 91.81 91 GLU A O 1
ATOM 732 N N . ALA A 1 92 ? 1.508 5.166 3.383 1.00 93.38 92 ALA A N 1
ATOM 733 C CA . ALA A 1 92 ? 0.224 4.474 3.468 1.00 93.38 92 ALA A CA 1
ATOM 734 C C . ALA A 1 92 ? -0.482 4.706 4.817 1.00 93.38 92 ALA A C 1
ATOM 736 O O . ALA A 1 92 ? -1.698 4.917 4.852 1.00 93.38 92 ALA A O 1
ATOM 737 N N . ILE A 1 93 ? 0.264 4.690 5.927 1.00 94.69 93 ILE A N 1
ATOM 738 C CA . ILE A 1 93 ? -0.275 4.976 7.265 1.00 94.69 93 ILE A CA 1
ATOM 739 C C . ILE A 1 93 ? -0.740 6.432 7.361 1.00 94.69 93 ILE A C 1
ATOM 741 O O . ILE A 1 93 ? -1.816 6.685 7.903 1.00 94.69 93 ILE A O 1
ATOM 745 N N . GLU A 1 94 ? 0.021 7.383 6.816 1.00 94.44 94 GLU A N 1
ATOM 746 C CA . GLU A 1 94 ? -0.353 8.800 6.811 1.00 94.44 94 GLU A CA 1
ATOM 747 C C . GLU A 1 94 ? -1.655 9.036 6.031 1.00 94.44 94 GLU A C 1
ATOM 749 O O . GLU A 1 94 ? -2.570 9.691 6.536 1.00 94.44 94 GLU A O 1
ATOM 754 N N . ILE A 1 95 ? -1.799 8.423 4.851 1.00 92.19 95 ILE A N 1
ATOM 755 C CA . ILE A 1 95 ? -3.033 8.485 4.051 1.00 92.19 95 ILE A CA 1
ATOM 756 C C . ILE A 1 95 ? -4.233 7.952 4.844 1.00 92.19 95 ILE A C 1
ATOM 758 O O . ILE A 1 95 ? -5.309 8.558 4.826 1.00 92.19 95 ILE A O 1
ATOM 762 N N . LEU A 1 96 ? -4.068 6.825 5.543 1.00 93.31 96 LEU A N 1
ATOM 763 C CA . LEU A 1 96 ? -5.129 6.243 6.367 1.00 93.31 96 LEU A CA 1
ATOM 764 C C . LEU A 1 96 ? -5.487 7.135 7.554 1.00 93.31 96 LEU A C 1
ATOM 766 O O . LEU A 1 96 ? -6.672 7.338 7.823 1.00 93.31 96 LEU A O 1
ATOM 770 N N . HIS A 1 97 ? -4.485 7.728 8.199 1.00 92.38 97 HIS A N 1
ATOM 771 C CA . HIS A 1 97 ? -4.686 8.643 9.313 1.00 92.38 97 HIS A CA 1
ATOM 772 C C . HIS A 1 97 ? -5.453 9.907 8.896 1.00 92.38 97 HIS A C 1
ATOM 774 O O . HIS A 1 97 ? -6.411 10.293 9.565 1.00 92.38 97 HIS A O 1
ATOM 780 N N . ILE A 1 98 ? -5.111 10.504 7.746 1.00 92.06 98 ILE A N 1
ATOM 781 C CA . ILE A 1 98 ? -5.837 11.649 7.161 1.00 92.06 98 ILE A CA 1
ATOM 782 C C . ILE A 1 98 ? -7.308 11.299 6.880 1.00 92.06 98 ILE A C 1
ATOM 784 O O . ILE A 1 98 ? -8.176 12.169 6.909 1.00 92.06 98 ILE A O 1
ATOM 788 N N . CYS A 1 99 ? -7.606 10.022 6.638 1.00 88.81 99 CYS A N 1
ATOM 789 C CA . CYS A 1 99 ? -8.962 9.529 6.407 1.00 88.81 99 CYS A CA 1
ATOM 790 C C . CYS A 1 99 ? -9.694 9.097 7.687 1.00 88.81 99 CYS A C 1
ATOM 792 O O . CYS A 1 99 ? -10.736 8.450 7.589 1.00 88.81 99 CYS A O 1
ATOM 794 N N . GLU A 1 100 ? -9.169 9.450 8.864 1.00 91.06 100 GLU A N 1
ATOM 795 C CA . GLU A 1 100 ? -9.703 9.082 10.181 1.00 91.06 100 GLU A CA 1
ATOM 796 C C . GLU A 1 100 ? -9.773 7.565 10.431 1.00 91.06 100 GLU A C 1
ATOM 798 O O . GLU A 1 100 ? -10.612 7.092 11.201 1.00 91.06 100 GLU A O 1
ATOM 803 N N . LEU A 1 101 ? -8.894 6.792 9.788 1.00 91.81 101 LEU A N 1
ATOM 804 C CA . LEU A 1 101 ? -8.736 5.363 10.038 1.00 91.81 101 LEU A CA 1
ATOM 805 C C . LEU A 1 101 ? -7.538 5.117 10.956 1.00 91.81 101 LEU A C 1
ATOM 807 O O . LEU A 1 101 ? -6.483 5.736 10.817 1.00 91.81 101 LEU A O 1
ATOM 811 N N . GLU A 1 102 ? -7.697 4.180 11.886 1.00 93.94 102 GLU A N 1
ATOM 812 C CA . GLU A 1 102 ? -6.653 3.793 12.830 1.00 93.94 102 GLU A CA 1
ATOM 813 C C . GLU A 1 102 ? -6.066 2.443 12.417 1.00 93.94 102 GLU A C 1
ATOM 815 O O . GLU A 1 102 ? -6.762 1.424 12.380 1.00 93.94 102 GLU A O 1
ATOM 820 N N . VAL A 1 103 ? -4.777 2.439 12.075 1.00 95.88 103 VAL A N 1
ATOM 821 C CA . VAL A 1 103 ? -4.045 1.222 11.714 1.00 95.88 103 VAL A CA 1
ATOM 822 C C . VAL A 1 103 ? -3.550 0.552 12.988 1.00 95.88 103 VAL A C 1
ATOM 824 O O . VAL A 1 103 ? -2.648 1.061 13.645 1.00 95.88 103 VAL A O 1
ATOM 827 N N . VAL A 1 104 ? -4.108 -0.611 13.323 1.00 96.25 104 VAL A N 1
ATOM 828 C CA . VAL A 1 104 ? -3.712 -1.358 14.536 1.00 96.25 104 VAL A CA 1
ATOM 829 C C . VAL A 1 104 ? -2.751 -2.509 14.252 1.00 96.25 104 VAL A C 1
ATOM 831 O O . VAL A 1 104 ? -2.152 -3.067 15.168 1.00 96.25 104 VAL A O 1
ATOM 834 N N . SER A 1 105 ? -2.627 -2.915 12.988 1.00 95.62 105 SER A N 1
ATOM 835 C CA . SER A 1 105 ? -1.749 -4.005 12.570 1.00 95.62 105 SER A CA 1
ATOM 836 C C . SER A 1 105 ? -1.376 -3.867 11.097 1.00 95.62 105 SER A C 1
ATOM 838 O O . SER A 1 105 ? -2.150 -3.333 10.298 1.00 95.62 105 SER A O 1
ATOM 840 N N . ILE A 1 106 ? -0.195 -4.374 10.752 1.00 94.75 106 ILE A N 1
ATOM 841 C CA . ILE A 1 106 ? 0.305 -4.495 9.385 1.00 94.75 106 ILE A CA 1
ATOM 842 C C . ILE A 1 106 ? 0.508 -5.984 9.104 1.00 94.75 106 ILE A C 1
ATOM 844 O O . ILE A 1 106 ? 1.088 -6.694 9.926 1.00 94.75 106 ILE A O 1
ATOM 848 N N . VAL A 1 107 ? 0.034 -6.452 7.952 1.00 93.94 107 VAL A N 1
ATOM 849 C CA . VAL A 1 107 ? 0.223 -7.825 7.475 1.00 93.94 107 VAL A CA 1
ATOM 850 C C . VAL A 1 107 ? 0.924 -7.766 6.126 1.00 93.94 107 VAL A C 1
ATOM 852 O O . VAL A 1 107 ? 0.431 -7.119 5.207 1.00 93.94 107 VAL A O 1
ATOM 855 N N . CYS A 1 108 ? 2.057 -8.450 6.027 1.00 89.50 108 CYS A N 1
ATOM 856 C CA . CYS A 1 108 ? 2.873 -8.574 4.825 1.00 89.50 108 CYS A CA 1
ATOM 857 C C . CYS A 1 108 ? 3.308 -10.035 4.683 1.00 89.50 108 CYS A C 1
ATOM 859 O O . CYS A 1 108 ? 3.518 -10.700 5.703 1.00 89.50 108 CYS A O 1
ATOM 861 N N . ASP A 1 109 ? 3.441 -10.526 3.452 1.00 84.12 109 ASP A N 1
ATOM 862 C CA . ASP A 1 109 ? 4.116 -11.801 3.196 1.00 84.12 109 ASP A CA 1
ATOM 863 C C . ASP A 1 109 ? 5.643 -11.603 3.249 1.00 84.12 109 ASP A C 1
ATOM 865 O O . ASP A 1 109 ? 6.146 -10.550 2.859 1.00 84.12 109 ASP A O 1
ATOM 869 N N . GLN A 1 110 ? 6.377 -12.589 3.769 1.00 55.25 110 GLN A N 1
ATOM 870 C CA . GLN A 1 110 ? 7.847 -12.625 3.744 1.00 55.25 110 GLN A CA 1
ATOM 871 C C . GLN A 1 110 ? 8.322 -13.428 2.523 1.00 55.25 110 GLN A C 1
ATOM 873 O O . GLN A 1 110 ? 9.006 -14.444 2.677 1.00 55.25 110 GLN A O 1
ATOM 878 N N . GLY A 1 111 ? 7.896 -12.997 1.332 1.00 53.91 111 GLY A N 1
ATOM 879 C CA . GLY A 1 111 ? 8.365 -13.529 0.047 1.00 53.91 111 GLY A CA 1
ATOM 880 C C . GLY A 1 111 ? 9.797 -13.124 -0.268 1.00 53.91 111 GLY A C 1
ATOM 881 O O . GLY A 1 111 ? 10.154 -11.966 0.037 1.00 53.91 111 GLY A O 1
#

Foldseek 3Di:
DPPPLDVPDDLLQLEKAKEKEKDFDDQDWDQDPVVRDIDFFWPDDDDPPDDGDGFGMKMWIKIATDVDGDIDTPDITGDPDPPCVVVVVVVSCVVSVVSVHDHPYYDYDPD

InterPro domains:
  IPR048365 Transposable element P transposase-like, RNase H domain, N-terminal [PF21787] (2-110)